Protein AF-A0A163ESH7-F1 (afdb_monomer_lite)

Secondary structure (DSSP, 8-state):
-HHHHHHHHHHTTSS-HHHHHHHHHHHHH----TTPPP-TTTTTTT-TT--HHHHHHIIIIIHHHHTTTTS-HHHHHHHHHHHHHHHHHTSSS--HHHHHHHHHHHHHTTS--

Radius of gyration: 14.24 Å; chains: 1; bounding box: 28×33×38 Å

Organism: Phycomyces blakesleeanus (strain ATCC 8743b / DSM 1359 / FGSC 10004 / NBRC 33097 / NRRL 1555) (NCBI:txid763407)

pLDDT: mean 92.79, std 6.36, range [56.66, 97.88]

Sequence (113 aa):
MTKRMMEKWREEGLITSEHLAEMQQDADSIIIPLGITLLHNKIGRGFPFMKADKWKFWCLVYSPVLLAGRLPSEDLCDWMEFVHACKYLARPSITVEDLSHAHDFLKSFGQKC

Structure (mmCIF, N/CA/C/O backbone):
data_AF-A0A163ESH7-F1
#
_entry.id   AF-A0A163ESH7-F1
#
loop_
_a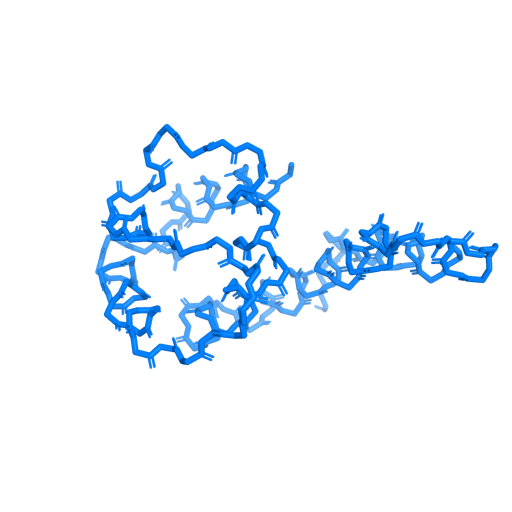tom_site.group_PDB
_atom_site.id
_atom_site.type_symbol
_atom_site.label_atom_id
_atom_site.label_alt_id
_atom_site.label_comp_id
_atom_site.label_asym_id
_atom_site.label_entity_id
_atom_site.label_seq_id
_atom_site.pdbx_PDB_ins_code
_atom_site.Cartn_x
_atom_site.Cartn_y
_atom_site.Cartn_z
_atom_site.occupancy
_atom_site.B_iso_or_equiv
_atom_site.auth_seq_id
_atom_site.auth_comp_id
_atom_site.auth_asym_id
_atom_site.auth_atom_id
_atom_site.pdbx_PDB_model_num
ATOM 1 N N . MET A 1 1 ? 7.263 6.350 0.986 1.00 79.44 1 MET A N 1
ATOM 2 C CA . MET A 1 1 ? 5.868 6.750 0.721 1.00 79.44 1 MET A CA 1
ATOM 3 C C . MET A 1 1 ? 4.871 5.877 1.475 1.00 79.44 1 MET A C 1
ATOM 5 O O . MET A 1 1 ? 4.205 6.395 2.352 1.00 79.44 1 MET A O 1
ATOM 9 N N . THR A 1 2 ? 4.842 4.560 1.249 1.00 92.50 2 THR A N 1
ATOM 10 C CA . THR A 1 2 ? 3.867 3.628 1.856 1.00 92.50 2 THR A CA 1
ATOM 11 C C . THR A 1 2 ? 3.656 3.791 3.365 1.00 92.50 2 THR A C 1
ATOM 13 O O . THR A 1 2 ? 2.526 3.933 3.813 1.00 92.50 2 THR A O 1
ATOM 16 N N . LYS A 1 3 ? 4.741 3.848 4.152 1.00 93.88 3 LYS A N 1
ATOM 17 C CA . LYS A 1 3 ? 4.652 4.092 5.599 1.00 93.88 3 LYS A CA 1
ATOM 18 C C . LYS A 1 3 ? 3.937 5.408 5.935 1.00 93.88 3 LYS A C 1
ATOM 20 O O . LYS A 1 3 ? 3.095 5.424 6.820 1.00 93.88 3 LYS A O 1
ATOM 25 N N . ARG A 1 4 ? 4.264 6.486 5.216 1.00 93.94 4 ARG A N 1
ATOM 26 C CA . ARG A 1 4 ? 3.684 7.817 5.439 1.00 93.94 4 ARG A CA 1
ATOM 27 C C . ARG A 1 4 ? 2.193 7.857 5.119 1.00 93.94 4 ARG A C 1
ATOM 29 O O . ARG A 1 4 ? 1.459 8.489 5.860 1.00 93.94 4 ARG A O 1
ATOM 36 N N . MET A 1 5 ? 1.748 7.151 4.078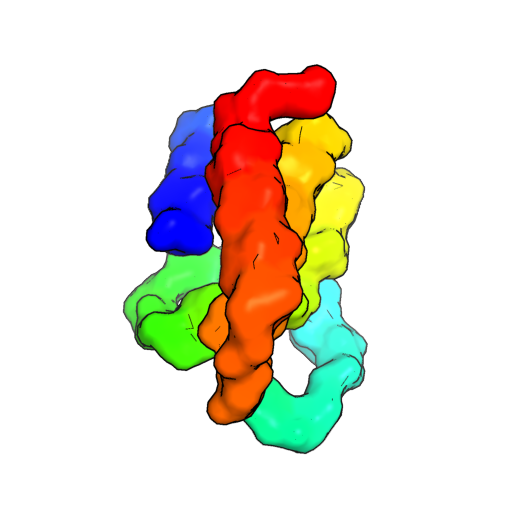 1.00 94.94 5 MET A N 1
ATOM 37 C CA . MET A 1 5 ? 0.317 7.059 3.760 1.00 94.94 5 MET A CA 1
ATOM 38 C C . MET A 1 5 ? -0.459 6.336 4.861 1.00 94.94 5 MET A C 1
ATOM 40 O O . MET A 1 5 ? -1.468 6.848 5.328 1.00 94.94 5 MET A O 1
ATOM 44 N N . MET A 1 6 ? 0.064 5.209 5.360 1.00 95.69 6 MET A N 1
ATOM 45 C CA . MET A 1 6 ? -0.556 4.511 6.492 1.00 95.69 6 MET A CA 1
ATOM 46 C C . MET A 1 6 ? -0.601 5.370 7.761 1.00 95.69 6 MET A C 1
ATOM 48 O O . MET A 1 6 ? -1.575 5.300 8.500 1.00 95.69 6 MET A O 1
ATOM 52 N N . GLU A 1 7 ? 0.444 6.157 8.040 1.00 94.94 7 GLU A N 1
ATOM 53 C CA . GLU A 1 7 ? 0.449 7.110 9.161 1.00 94.94 7 GLU A CA 1
ATOM 54 C C . GLU A 1 7 ? -0.634 8.178 8.974 1.00 94.94 7 GLU A C 1
ATOM 56 O O . GLU A 1 7 ? -1.474 8.342 9.855 1.00 94.94 7 GLU A O 1
ATOM 61 N N . LYS A 1 8 ? -0.680 8.813 7.798 1.00 95.25 8 LYS A N 1
ATOM 62 C CA . LYS A 1 8 ? -1.653 9.858 7.467 1.00 95.25 8 LYS A CA 1
ATOM 63 C C . LYS A 1 8 ? -3.100 9.372 7.593 1.00 95.25 8 LYS A C 1
ATOM 65 O O . LYS A 1 8 ? -3.891 9.997 8.284 1.00 95.25 8 LYS A O 1
ATOM 70 N N . TRP A 1 9 ? -3.442 8.226 7.008 1.00 96.25 9 TRP A N 1
ATOM 71 C CA . TRP A 1 9 ? -4.804 7.684 7.101 1.00 96.25 9 TRP A CA 1
ATOM 72 C C . TRP A 1 9 ? -5.212 7.305 8.526 1.00 96.25 9 TRP A C 1
ATOM 74 O O . TRP A 1 9 ? -6.397 7.306 8.848 1.00 96.25 9 TRP A O 1
ATOM 84 N N . ARG A 1 10 ? -4.249 6.979 9.395 1.00 95.50 10 ARG A N 1
ATOM 85 C CA . ARG A 1 10 ? -4.523 6.766 10.821 1.00 95.50 10 ARG A CA 1
ATOM 86 C C . ARG A 1 10 ? -4.737 8.083 11.561 1.00 95.50 10 ARG A C 1
ATOM 88 O O . ARG A 1 10 ? -5.608 8.142 12.418 1.00 95.50 10 ARG A O 1
ATOM 95 N N . GLU A 1 11 ? -3.965 9.117 11.237 1.00 96.38 11 GLU A N 1
ATOM 96 C CA . GLU A 1 11 ? -4.131 10.469 11.793 1.00 96.38 11 GLU A CA 1
ATOM 97 C C . GLU A 1 11 ? -5.475 11.093 11.383 1.00 96.38 11 GLU A C 1
ATOM 99 O O . GLU A 1 11 ? -6.133 11.725 12.203 1.00 96.38 11 GLU A O 1
ATOM 104 N N . GLU A 1 12 ? -5.919 10.849 10.149 1.00 95.81 12 GLU A N 1
ATOM 105 C CA . GLU A 1 12 ? -7.213 11.296 9.610 1.00 95.81 12 GLU A CA 1
ATOM 106 C C . GLU A 1 12 ? -8.395 10.410 10.051 1.00 95.81 12 GLU A C 1
ATOM 108 O O . GLU A 1 12 ? -9.545 10.710 9.743 1.00 95.81 12 GLU A O 1
ATOM 113 N N . GLY A 1 13 ? -8.135 9.316 10.776 1.00 96.31 13 GLY A N 1
ATOM 114 C CA . GLY A 1 13 ? -9.167 8.404 11.281 1.00 96.31 13 GLY A CA 1
ATOM 115 C C . GLY A 1 13 ? -9.781 7.465 10.237 1.00 96.31 13 GLY A C 1
ATOM 116 O O . GLY A 1 13 ? -10.690 6.710 10.572 1.00 96.31 13 GLY A O 1
ATOM 117 N N . LEU A 1 14 ? -9.272 7.455 9.002 1.00 96.62 14 LEU A N 1
ATOM 118 C CA . LEU A 1 14 ? -9.734 6.565 7.929 1.00 96.62 14 LEU A CA 1
ATOM 119 C C . LEU A 1 14 ? -9.393 5.095 8.215 1.00 96.62 14 LEU A C 1
ATOM 121 O O . LEU A 1 14 ? -10.149 4.190 7.870 1.00 96.62 14 LEU A O 1
ATOM 125 N N . ILE A 1 15 ? -8.260 4.842 8.876 1.00 97.25 15 ILE A N 1
ATOM 126 C CA . ILE A 1 15 ? -7.855 3.501 9.313 1.00 97.25 15 ILE A CA 1
ATOM 127 C C . ILE A 1 15 ? -7.751 3.468 10.836 1.00 97.25 15 ILE A C 1
ATOM 12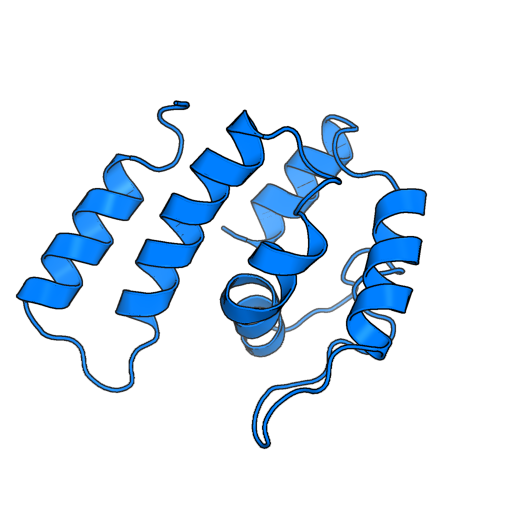9 O O . ILE A 1 15 ? -6.848 4.057 11.432 1.00 97.25 15 ILE A O 1
ATOM 133 N N . THR A 1 16 ? -8.658 2.731 11.471 1.00 96.94 16 THR A N 1
ATOM 134 C CA . THR A 1 16 ? -8.716 2.572 12.926 1.00 96.94 16 THR A CA 1
ATOM 135 C C . THR A 1 16 ? -7.887 1.375 13.399 1.00 96.94 16 THR A C 1
ATOM 137 O O . THR A 1 16 ? -7.439 0.537 12.612 1.00 96.94 16 THR A O 1
ATOM 140 N N . SER A 1 17 ? -7.681 1.261 14.714 1.00 96.19 17 SER A N 1
ATOM 141 C CA . SER A 1 17 ? -7.061 0.068 15.310 1.00 96.19 17 SER A CA 1
ATOM 142 C C . SER A 1 17 ? -7.897 -1.202 15.101 1.00 96.19 17 SER A C 1
ATOM 144 O O . SER A 1 17 ? -7.326 -2.284 15.010 1.00 96.19 17 SER A O 1
ATOM 146 N N . GLU A 1 18 ? -9.222 -1.071 14.996 1.00 96.88 18 GLU A N 1
ATOM 147 C CA . GLU A 1 18 ? -10.133 -2.176 14.677 1.00 96.88 18 GLU A CA 1
ATOM 148 C C . GLU A 1 18 ? -9.905 -2.668 13.245 1.00 96.88 18 GLU A C 1
ATOM 150 O O . GLU A 1 18 ? -9.611 -3.847 13.053 1.00 96.88 18 GLU A O 1
ATOM 155 N N . HIS A 1 19 ? -9.851 -1.755 12.265 1.00 97.69 19 HIS A N 1
ATOM 156 C CA . HIS A 1 19 ? -9.492 -2.101 10.886 1.00 97.69 19 HIS A CA 1
ATOM 157 C C . HIS A 1 19 ? -8.135 -2.821 10.816 1.00 97.69 19 HIS A C 1
ATOM 159 O O . HIS A 1 19 ? -7.984 -3.794 10.081 1.00 97.69 19 HIS A O 1
ATOM 165 N N . LEU A 1 20 ? -7.127 -2.376 11.581 1.00 96.94 20 LEU A N 1
ATOM 166 C CA . LEU A 1 20 ? -5.818 -3.043 11.633 1.00 96.94 20 LEU A CA 1
ATOM 167 C C . LEU A 1 20 ? -5.906 -4.472 12.191 1.00 96.94 20 LEU A C 1
ATOM 169 O O . LEU A 1 20 ? -5.203 -5.357 11.696 1.00 96.94 20 LEU A O 1
ATOM 173 N N . ALA A 1 21 ? -6.724 -4.695 13.220 1.00 96.81 21 ALA A N 1
ATOM 174 C CA . ALA A 1 21 ? -6.914 -6.012 13.821 1.00 96.81 21 ALA A CA 1
ATOM 175 C C . ALA A 1 21 ? -7.596 -6.979 12.843 1.00 96.81 21 ALA A C 1
ATOM 177 O O . ALA A 1 21 ? -7.105 -8.091 12.654 1.00 96.81 21 ALA A O 1
ATOM 178 N N . GLU A 1 22 ? -8.654 -6.536 12.165 1.00 96.56 22 GLU A N 1
ATOM 179 C CA . GLU A 1 22 ? -9.326 -7.314 11.118 1.00 96.56 22 GLU A CA 1
ATOM 180 C C . GLU A 1 22 ? -8.395 -7.612 9.941 1.00 96.56 22 GLU A C 1
ATOM 182 O O . GLU A 1 22 ? -8.271 -8.757 9.519 1.00 96.56 22 GLU A O 1
ATOM 187 N N . MET A 1 23 ? -7.657 -6.608 9.454 1.00 96.56 23 MET A N 1
ATOM 188 C CA . MET A 1 23 ? -6.685 -6.813 8.377 1.00 96.56 23 MET A CA 1
ATOM 189 C C . MET A 1 23 ? -5.600 -7.822 8.760 1.00 96.56 23 MET A C 1
ATOM 191 O O . MET A 1 23 ? -5.079 -8.504 7.884 1.00 96.56 23 MET A O 1
ATOM 195 N N . GLN A 1 24 ? -5.229 -7.926 10.042 1.00 96.31 24 GLN A N 1
ATOM 196 C CA . GLN A 1 24 ? -4.300 -8.963 10.492 1.00 96.31 24 GLN A CA 1
ATOM 197 C C . GLN A 1 24 ? -4.926 -10.358 10.401 1.00 96.31 24 GLN A C 1
ATOM 199 O O . GLN A 1 24 ? -4.252 -11.266 9.925 1.00 96.31 24 GLN A O 1
ATOM 204 N N . GLN A 1 25 ? -6.188 -10.518 10.814 1.00 94.69 25 GLN A N 1
ATOM 205 C CA . GLN A 1 25 ? -6.908 -11.792 10.707 1.00 94.69 25 GLN A CA 1
ATOM 206 C C . GLN A 1 25 ? -7.029 -12.233 9.245 1.00 94.69 25 GLN A C 1
ATOM 208 O O . GLN A 1 25 ? -6.693 -13.369 8.912 1.00 94.69 25 GLN A O 1
ATOM 213 N N . ASP A 1 26 ? -7.406 -11.306 8.363 1.00 94.12 26 ASP A N 1
ATOM 214 C CA . ASP A 1 26 ? -7.463 -11.556 6.925 1.00 94.12 26 ASP A CA 1
ATOM 215 C C . ASP A 1 26 ? -6.081 -11.923 6.382 1.00 94.12 26 ASP A C 1
ATOM 217 O O . ASP A 1 26 ? -5.942 -12.936 5.701 1.00 94.12 26 ASP A O 1
ATOM 221 N N . ALA A 1 27 ? -5.040 -11.155 6.723 1.00 92.94 27 ALA A N 1
ATOM 222 C CA . ALA A 1 27 ? -3.673 -11.401 6.266 1.00 92.94 27 ALA A CA 1
ATOM 223 C C . ALA A 1 27 ? -3.149 -12.787 6.654 1.00 92.94 27 ALA A C 1
ATOM 225 O O . ALA A 1 27 ? -2.399 -13.384 5.880 1.00 92.94 27 ALA A O 1
ATOM 226 N N . ASP A 1 28 ? -3.529 -13.283 7.832 1.00 91.12 28 ASP A N 1
ATOM 227 C CA . ASP A 1 28 ? -3.142 -14.605 8.324 1.00 91.12 28 ASP A CA 1
ATOM 228 C C . ASP A 1 28 ? -3.885 -15.742 7.588 1.00 91.12 28 ASP A C 1
ATOM 230 O O . ASP A 1 28 ? -3.413 -16.878 7.591 1.00 91.12 28 ASP A O 1
ATOM 234 N N . SER A 1 29 ? -5.001 -15.442 6.908 1.00 88.75 29 SER A N 1
ATOM 235 C CA . SER A 1 29 ? -5.760 -16.393 6.078 1.00 88.75 29 SER A CA 1
ATOM 236 C C . SER A 1 29 ? -5.332 -16.429 4.603 1.00 88.75 29 SER A C 1
ATOM 238 O O . SER A 1 29 ? -5.663 -17.373 3.883 1.00 88.75 29 SER A O 1
ATOM 240 N N . ILE A 1 30 ? -4.583 -15.422 4.135 1.00 86.44 30 ILE A N 1
ATOM 241 C CA . ILE A 1 30 ? -4.120 -15.351 2.744 1.00 86.44 30 ILE A CA 1
ATOM 242 C C . ILE A 1 30 ? -3.117 -16.482 2.489 1.00 86.44 30 ILE A C 1
ATOM 244 O O . ILE A 1 30 ? -2.074 -16.576 3.136 1.00 86.44 30 ILE A O 1
ATOM 248 N N . ILE A 1 31 ? -3.391 -17.307 1.476 1.00 83.75 31 ILE A N 1
ATOM 249 C CA . ILE A 1 31 ? -2.416 -18.271 0.960 1.00 83.75 31 ILE A CA 1
ATOM 250 C C . ILE A 1 31 ? -1.414 -17.510 0.097 1.00 83.75 31 ILE A C 1
ATOM 252 O O . ILE A 1 31 ? -1.754 -16.981 -0.962 1.00 83.75 31 ILE A O 1
ATOM 256 N N . ILE A 1 32 ? -0.168 -17.454 0.557 1.00 80.06 32 ILE A N 1
ATOM 257 C CA . ILE A 1 32 ? 0.880 -16.677 -0.095 1.00 80.06 32 ILE A CA 1
ATOM 258 C C . ILE A 1 32 ? 1.864 -17.607 -0.822 1.00 80.06 32 ILE A C 1
ATOM 260 O O . ILE A 1 32 ? 2.337 -18.574 -0.221 1.00 80.06 32 ILE A O 1
ATOM 264 N N . PRO A 1 33 ? 2.216 -17.316 -2.093 1.00 80.00 33 PRO A N 1
ATOM 265 C CA . PRO A 1 33 ? 3.260 -18.035 -2.816 1.00 80.00 33 PRO A CA 1
ATOM 266 C C . PRO A 1 33 ? 4.610 -18.059 -2.086 1.00 80.00 33 PRO A C 1
ATOM 268 O O . PRO A 1 33 ? 4.977 -17.123 -1.370 1.00 80.00 33 PRO A O 1
ATOM 271 N N . LEU A 1 34 ? 5.393 -19.113 -2.334 1.00 76.88 34 LEU A N 1
ATOM 272 C CA . LEU A 1 34 ? 6.744 -19.250 -1.790 1.00 76.88 34 LEU A CA 1
ATOM 273 C C . LEU A 1 34 ? 7.613 -18.034 -2.173 1.00 76.88 34 LEU A C 1
ATOM 275 O O . LEU A 1 34 ? 7.673 -17.653 -3.340 1.00 76.88 34 LEU A O 1
ATOM 279 N N . GLY A 1 35 ? 8.309 -17.447 -1.196 1.00 76.06 35 GLY A N 1
ATOM 280 C CA . GLY A 1 35 ? 9.236 -16.326 -1.419 1.00 76.06 35 GLY A CA 1
ATOM 281 C C . GLY A 1 35 ? 8.691 -14.930 -1.092 1.00 76.06 35 GLY A C 1
ATOM 282 O O . GLY A 1 35 ? 9.438 -13.957 -1.187 1.00 76.06 35 GLY A O 1
ATOM 283 N N . ILE A 1 36 ? 7.434 -14.807 -0.658 1.00 81.44 36 ILE A N 1
ATOM 284 C CA . ILE A 1 36 ? 6.901 -13.562 -0.083 1.00 81.44 36 ILE A CA 1
ATOM 285 C C . ILE A 1 36 ? 7.037 -13.594 1.443 1.00 81.44 36 ILE A C 1
ATOM 287 O O . ILE A 1 36 ? 6.742 -14.594 2.097 1.00 81.44 36 ILE A O 1
ATOM 291 N N . THR A 1 37 ? 7.467 -12.475 2.027 1.00 83.81 37 THR A N 1
ATOM 292 C CA . THR A 1 37 ? 7.614 -12.358 3.481 1.00 83.81 37 THR A CA 1
ATOM 293 C C . THR A 1 37 ? 6.262 -12.176 4.165 1.00 83.81 37 THR A C 1
ATOM 295 O O . THR A 1 37 ? 5.571 -11.184 3.931 1.00 83.81 37 THR A O 1
ATOM 298 N N . LEU A 1 38 ? 5.946 -13.076 5.100 1.00 84.50 38 LEU A N 1
ATOM 299 C CA . LEU A 1 38 ? 4.757 -12.987 5.947 1.00 84.50 38 LEU A CA 1
ATOM 300 C C . LEU A 1 38 ? 4.828 -11.796 6.922 1.00 84.50 38 LEU A C 1
ATOM 302 O O . LEU A 1 38 ? 5.850 -11.538 7.579 1.00 84.50 38 LEU A O 1
ATOM 306 N N . LEU A 1 39 ? 3.711 -11.077 7.058 1.00 87.00 39 LEU A N 1
ATOM 307 C CA . LEU A 1 39 ? 3.555 -9.923 7.954 1.00 87.00 39 LEU A CA 1
ATOM 308 C C . LEU A 1 39 ? 2.910 -10.291 9.302 1.00 87.00 39 LEU A C 1
ATOM 310 O O . LEU A 1 39 ? 2.054 -9.568 9.810 1.00 87.00 39 LEU A O 1
ATOM 314 N N . HIS A 1 40 ? 3.361 -11.389 9.917 1.00 81.56 40 HIS A N 1
ATOM 315 C CA . HIS A 1 40 ? 2.824 -11.878 11.192 1.00 81.56 40 HIS A CA 1
ATOM 316 C C . HIS A 1 40 ? 2.808 -10.814 12.288 1.00 81.56 40 HIS A C 1
ATOM 318 O O . HIS A 1 40 ? 3.859 -10.265 12.646 1.00 81.56 40 HIS A O 1
ATOM 324 N N . ASN A 1 41 ? 1.627 -10.570 12.860 1.00 85.50 41 ASN A N 1
ATOM 325 C CA . ASN A 1 41 ? 1.407 -9.642 13.972 1.00 85.50 41 ASN A CA 1
ATOM 326 C C . ASN A 1 41 ? 1.943 -8.219 13.725 1.00 85.50 41 ASN A C 1
ATOM 328 O O . ASN A 1 41 ? 2.169 -7.467 14.677 1.00 85.50 41 ASN A O 1
ATOM 332 N N . LYS A 1 42 ? 2.219 -7.845 12.469 1.00 92.00 42 LYS A N 1
ATOM 333 C CA . LYS A 1 42 ? 2.749 -6.521 12.128 1.00 92.00 42 LYS A CA 1
ATOM 334 C C . LYS A 1 42 ? 1.632 -5.548 11.813 1.00 92.00 42 LYS A C 1
ATOM 336 O O . LYS A 1 42 ? 1.721 -4.412 12.262 1.00 92.00 42 LYS A O 1
ATOM 341 N N . ILE A 1 43 ? 0.598 -5.982 11.101 1.00 93.38 43 ILE A N 1
ATOM 342 C CA . ILE A 1 43 ? -0.496 -5.117 10.651 1.00 93.38 43 ILE A CA 1
ATOM 343 C C . ILE A 1 43 ? -1.344 -4.713 11.858 1.00 93.38 43 ILE A C 1
ATOM 345 O O . ILE A 1 43 ? -1.427 -3.528 12.173 1.00 93.38 43 ILE A O 1
ATOM 349 N N . GLY A 1 44 ? -1.821 -5.696 12.628 1.00 93.69 44 GLY A N 1
ATOM 350 C CA . GLY A 1 44 ? -2.678 -5.466 13.800 1.00 93.69 44 GLY A CA 1
ATOM 351 C C . GLY A 1 44 ? -2.028 -4.643 14.914 1.00 93.69 44 GLY A C 1
ATOM 352 O O . GLY A 1 44 ? -2.715 -4.049 15.735 1.00 93.69 44 GLY A O 1
ATOM 353 N N . ARG A 1 45 ? -0.692 -4.557 14.932 1.00 93.06 45 ARG A N 1
ATOM 354 C CA . ARG A 1 45 ? 0.071 -3.746 15.896 1.00 93.06 45 ARG A CA 1
ATOM 355 C C . ARG A 1 45 ? 0.482 -2.371 15.359 1.00 93.06 45 ARG A C 1
ATOM 357 O O . ARG A 1 45 ? 1.256 -1.683 16.019 1.00 93.06 45 ARG A O 1
ATOM 364 N N . GLY A 1 46 ? 0.039 -1.980 14.163 1.00 92.19 46 GLY A N 1
ATOM 365 C CA . GLY A 1 46 ? 0.393 -0.689 13.564 1.00 92.19 46 GLY A CA 1
ATOM 366 C C . GLY A 1 46 ? 1.820 -0.624 13.008 1.00 92.19 46 GLY A C 1
ATOM 367 O O . GLY A 1 46 ? 2.486 0.401 13.111 1.00 92.19 46 GLY A O 1
ATOM 368 N N . PHE A 1 47 ? 2.300 -1.713 12.406 1.00 93.19 47 PHE A N 1
ATOM 369 C CA . PHE A 1 47 ? 3.567 -1.808 11.664 1.00 93.19 47 PHE A CA 1
ATOM 370 C C . PHE A 1 47 ? 4.866 -1.538 12.463 1.00 93.19 47 PHE A C 1
ATOM 372 O O . PHE A 1 47 ? 5.802 -0.927 11.929 1.00 93.19 47 PHE A O 1
ATOM 379 N N . PRO A 1 48 ? 5.017 -2.023 13.714 1.00 90.69 48 PRO A N 1
ATOM 380 C CA . PRO A 1 48 ? 6.184 -1.705 14.530 1.00 90.69 48 PRO A CA 1
ATOM 381 C C . PRO A 1 48 ? 7.466 -2.324 13.958 1.00 90.69 48 PRO A C 1
ATOM 383 O O . PRO A 1 48 ? 7.536 -3.532 13.672 1.00 90.69 48 PRO A O 1
ATOM 386 N N . PHE A 1 49 ? 8.503 -1.488 13.838 1.00 87.62 49 PHE A N 1
ATOM 387 C CA . PHE A 1 49 ? 9.849 -1.853 13.372 1.00 87.62 49 PHE A CA 1
ATOM 388 C C . PHE A 1 49 ? 9.850 -2.618 12.037 1.00 87.62 49 PHE A C 1
ATOM 390 O O . PHE A 1 49 ? 10.650 -3.533 11.823 1.00 87.62 49 PHE A O 1
ATOM 397 N N . MET A 1 50 ? 8.910 -2.295 11.144 1.00 92.25 50 MET A N 1
ATOM 398 C CA . MET A 1 50 ? 8.822 -2.945 9.842 1.00 92.25 50 MET A CA 1
ATOM 399 C C . MET A 1 50 ? 9.948 -2.454 8.917 1.00 92.25 50 MET A C 1
ATOM 401 O O . MET A 1 50 ? 10.085 -1.253 8.679 1.00 92.25 50 MET A O 1
ATOM 405 N N . LYS A 1 51 ? 10.770 -3.394 8.430 1.00 91.19 51 LYS A N 1
ATOM 406 C CA . LYS A 1 51 ? 11.897 -3.143 7.517 1.00 91.19 51 LYS A CA 1
ATOM 407 C C . LYS A 1 51 ? 11.416 -2.871 6.083 1.00 91.19 51 LYS A C 1
ATOM 409 O O . LYS A 1 51 ? 10.258 -3.121 5.749 1.00 91.19 51 LYS A O 1
ATOM 414 N N . ALA A 1 52 ? 12.305 -2.339 5.244 1.00 90.69 52 ALA A N 1
ATOM 415 C CA . ALA A 1 52 ? 11.984 -1.905 3.882 1.00 90.69 52 ALA A CA 1
ATOM 416 C C . ALA A 1 52 ? 11.432 -3.031 2.985 1.00 90.69 52 ALA A C 1
ATOM 418 O O . ALA A 1 52 ? 10.472 -2.815 2.250 1.00 90.69 52 ALA A O 1
ATOM 419 N N . ASP A 1 53 ? 11.977 -4.242 3.091 1.00 88.81 53 ASP A N 1
ATOM 420 C CA . ASP A 1 53 ? 11.503 -5.440 2.388 1.00 88.81 53 ASP A CA 1
ATOM 421 C C . ASP A 1 53 ? 10.052 -5.788 2.756 1.00 88.81 53 ASP A C 1
ATOM 423 O O . ASP A 1 53 ? 9.222 -6.049 1.889 1.00 88.81 53 ASP A O 1
ATOM 427 N N . LYS A 1 54 ? 9.699 -5.696 4.041 1.00 92.00 54 LYS A N 1
ATOM 428 C CA . LYS A 1 54 ? 8.323 -5.908 4.504 1.00 92.00 54 LYS A CA 1
ATOM 429 C C . LYS A 1 54 ? 7.377 -4.800 4.042 1.00 92.00 54 LYS A C 1
ATOM 431 O O . LYS A 1 54 ? 6.245 -5.092 3.672 1.00 92.00 54 LYS A O 1
ATOM 436 N N . TRP A 1 55 ? 7.839 -3.547 3.994 1.00 94.38 55 TRP A N 1
ATOM 437 C CA . TRP A 1 55 ? 7.073 -2.447 3.388 1.00 94.38 55 TRP A CA 1
ATOM 438 C C . TRP A 1 55 ? 6.828 -2.653 1.895 1.00 94.38 55 TRP A C 1
ATOM 440 O O . TRP A 1 55 ? 5.744 -2.316 1.422 1.00 94.38 55 TRP A O 1
ATOM 450 N N . LYS A 1 56 ? 7.783 -3.245 1.169 1.00 93.38 56 LYS A N 1
ATOM 451 C CA . LYS A 1 56 ? 7.592 -3.632 -0.234 1.00 93.38 56 LYS A CA 1
ATOM 452 C C . LYS A 1 56 ? 6.451 -4.642 -0.369 1.00 93.38 56 LYS A C 1
ATOM 454 O O . LYS A 1 56 ? 5.552 -4.416 -1.172 1.00 93.38 56 LYS A O 1
ATOM 459 N N . PHE A 1 57 ? 6.442 -5.711 0.428 1.00 92.88 57 PHE A N 1
ATOM 460 C CA . PHE A 1 57 ? 5.357 -6.700 0.379 1.00 92.88 57 PHE A CA 1
ATOM 461 C C . PHE A 1 57 ? 4.016 -6.136 0.845 1.00 92.88 57 PHE A C 1
ATOM 463 O O . PHE A 1 57 ? 2.995 -6.412 0.220 1.00 92.88 57 PHE A O 1
ATOM 470 N N . TRP A 1 58 ? 4.008 -5.293 1.881 1.00 95.25 58 TRP A N 1
ATOM 471 C CA . TRP A 1 58 ? 2.801 -4.570 2.272 1.00 95.25 58 TRP A CA 1
ATOM 472 C C . TRP A 1 58 ? 2.241 -3.758 1.100 1.00 95.25 58 TRP A C 1
ATOM 474 O O . TRP A 1 58 ? 1.078 -3.918 0.754 1.00 95.25 58 TRP A O 1
ATOM 484 N N . CYS A 1 59 ? 3.078 -2.953 0.440 1.00 96.31 59 CYS A N 1
ATOM 485 C CA . CYS A 1 59 ? 2.667 -2.135 -0.699 1.00 96.31 59 CYS A CA 1
ATOM 486 C C . CYS A 1 59 ? 2.113 -2.986 -1.854 1.00 96.31 59 CYS A C 1
ATOM 488 O O . CYS A 1 59 ? 1.002 -2.759 -2.316 1.00 96.31 59 CYS A O 1
ATOM 490 N N . LEU A 1 60 ? 2.877 -3.985 -2.304 1.00 94.50 60 LEU A N 1
ATOM 491 C CA . LEU A 1 60 ? 2.603 -4.679 -3.565 1.00 94.50 60 LEU A CA 1
ATOM 492 C C . LEU A 1 60 ? 1.579 -5.812 -3.457 1.00 94.50 60 LEU A C 1
ATOM 494 O O . LEU A 1 60 ? 0.938 -6.130 -4.457 1.00 94.50 60 LEU A O 1
ATOM 498 N N . VAL A 1 61 ? 1.472 -6.446 -2.285 1.00 92.19 61 VAL A N 1
ATOM 499 C CA . VAL A 1 61 ? 0.712 -7.693 -2.101 1.00 92.19 61 VAL A CA 1
ATOM 500 C C . VAL A 1 61 ? -0.465 -7.483 -1.161 1.00 92.19 61 VAL A C 1
ATOM 502 O O . VAL A 1 61 ? -1.602 -7.743 -1.536 1.00 92.19 61 VAL A O 1
ATOM 505 N N . TYR A 1 62 ? -0.204 -7.003 0.055 1.00 94.56 62 TYR A N 1
ATOM 506 C CA . TYR A 1 62 ? -1.224 -6.978 1.102 1.00 94.56 62 TYR A CA 1
ATOM 507 C C . TYR A 1 62 ? -2.167 -5.779 0.992 1.00 94.56 62 TYR A C 1
ATOM 509 O O . TYR A 1 62 ? -3.380 -5.951 1.030 1.00 94.56 62 TYR A O 1
ATOM 517 N N . SER A 1 63 ? -1.630 -4.567 0.840 1.00 95.94 63 SER A N 1
ATOM 518 C CA . SER A 1 63 ? -2.424 -3.336 0.884 1.00 95.94 63 SER A CA 1
ATOM 519 C C . SER A 1 63 ? -3.538 -3.254 -0.171 1.00 95.94 63 SER A C 1
ATOM 521 O O . SER A 1 63 ? -4.620 -2.816 0.206 1.00 95.94 63 SER A O 1
ATOM 523 N N . PRO A 1 64 ? -3.373 -3.732 -1.426 1.00 95.31 64 PRO A N 1
ATOM 524 C CA . PRO A 1 64 ? -4.454 -3.689 -2.418 1.00 95.31 64 PRO A CA 1
ATOM 525 C C . PRO A 1 64 ? -5.687 -4.495 -2.007 1.00 95.31 64 PRO A C 1
ATOM 527 O O . PRO A 1 64 ? -6.806 -4.129 -2.344 1.00 95.31 64 PRO A O 1
ATOM 530 N N . VAL A 1 65 ? -5.474 -5.600 -1.287 1.00 94.12 65 VAL A N 1
ATOM 531 C CA . VAL A 1 65 ? -6.544 -6.511 -0.868 1.00 94.12 65 VAL A CA 1
ATOM 532 C C . VAL A 1 65 ? -7.095 -6.096 0.489 1.00 94.12 65 VAL A C 1
ATOM 534 O O . VAL A 1 65 ? -8.301 -5.998 0.666 1.00 94.12 65 VAL A O 1
ATOM 537 N N . LEU A 1 66 ? -6.217 -5.822 1.452 1.00 95.88 66 LEU A N 1
ATOM 538 C CA . LEU A 1 66 ? -6.623 -5.588 2.835 1.00 95.88 66 LEU A CA 1
ATOM 539 C C . LEU A 1 66 ? -7.266 -4.216 3.055 1.00 95.88 66 LEU A C 1
ATOM 541 O O . LEU A 1 66 ? -8.096 -4.087 3.951 1.00 95.88 66 LEU A O 1
ATOM 545 N N . LEU A 1 67 ? -6.915 -3.207 2.249 1.00 96.88 67 LEU A N 1
ATOM 546 C CA . LEU A 1 67 ? -7.547 -1.884 2.319 1.00 96.88 67 LEU A CA 1
ATOM 547 C C . LEU A 1 67 ? -8.903 -1.837 1.601 1.00 96.88 67 LEU A C 1
ATOM 549 O O . LEU A 1 67 ? -9.689 -0.922 1.853 1.00 96.88 67 LEU A O 1
ATOM 553 N N . ALA A 1 68 ? -9.199 -2.810 0.734 1.00 94.62 68 ALA A N 1
ATOM 554 C CA . ALA A 1 68 ? -10.481 -2.883 0.048 1.00 94.62 68 ALA A CA 1
ATOM 555 C C . ALA A 1 68 ? -11.624 -3.055 1.060 1.00 94.62 68 ALA A C 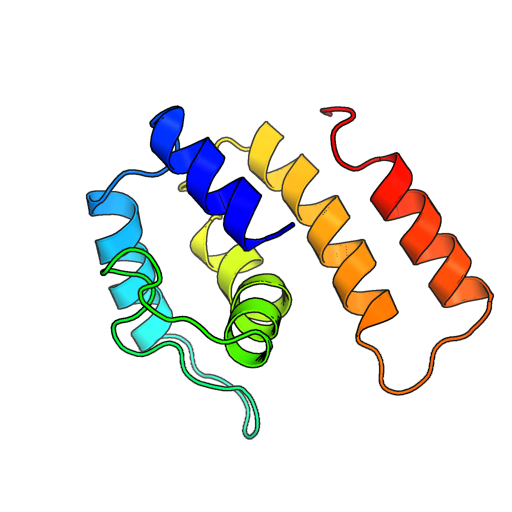1
ATOM 557 O O . ALA A 1 68 ? -11.576 -3.918 1.933 1.00 94.62 68 ALA A O 1
ATOM 558 N N . GLY A 1 69 ? -12.638 -2.191 0.964 1.00 92.00 69 GLY A N 1
ATOM 559 C CA . GLY A 1 69 ? -13.769 -2.162 1.898 1.00 92.00 69 GLY A CA 1
ATOM 560 C C . GLY A 1 69 ? -13.480 -1.509 3.257 1.00 92.00 69 GLY A C 1
ATOM 561 O O . GLY A 1 69 ? -14.406 -1.369 4.047 1.00 92.00 69 GLY A O 1
ATOM 562 N N . ARG A 1 70 ? -12.236 -1.085 3.527 1.00 95.06 70 ARG A N 1
ATOM 563 C CA . ARG A 1 70 ? -11.831 -0.426 4.789 1.00 95.06 70 ARG A CA 1
ATOM 564 C C . ARG A 1 70 ? -11.368 1.011 4.607 1.00 95.06 70 ARG A C 1
ATOM 566 O O . ARG A 1 70 ? -11.485 1.815 5.524 1.00 95.06 70 ARG A O 1
ATOM 573 N N . LEU A 1 71 ? -10.819 1.321 3.439 1.00 96.12 71 LEU A N 1
ATOM 574 C CA . LEU A 1 71 ? -10.452 2.669 3.032 1.00 96.12 71 LEU A CA 1
ATOM 575 C C . LEU A 1 71 ? -11.544 3.223 2.098 1.00 96.12 71 LEU A C 1
ATOM 577 O O . LEU A 1 71 ? -12.079 2.443 1.299 1.00 96.12 71 LEU A O 1
ATOM 581 N N . PRO A 1 72 ? -11.884 4.528 2.158 1.00 95.50 72 PRO A N 1
ATOM 582 C CA . PRO A 1 72 ? -12.793 5.130 1.189 1.00 95.50 72 PRO A CA 1
ATOM 583 C C . PRO A 1 72 ? -12.358 4.827 -0.247 1.00 95.50 72 PRO A C 1
ATOM 585 O O . PRO A 1 72 ? -11.166 4.783 -0.553 1.00 95.50 72 PRO A O 1
ATOM 588 N N . SER A 1 73 ? -13.328 4.606 -1.135 1.00 94.56 73 SER A N 1
ATOM 589 C CA . SER A 1 73 ? -13.052 4.156 -2.503 1.00 94.56 73 SER A CA 1
ATOM 590 C C . SER A 1 73 ? -12.172 5.127 -3.286 1.00 94.56 73 SER A C 1
ATOM 592 O O . SER A 1 73 ? -11.340 4.678 -4.067 1.00 94.56 73 SER A O 1
ATOM 594 N N . GLU A 1 74 ? -12.322 6.434 -3.059 1.00 93.81 74 GLU A N 1
ATOM 595 C CA . GLU A 1 74 ? -11.494 7.471 -3.686 1.00 93.81 74 GLU A CA 1
ATOM 596 C C . GLU A 1 74 ? -10.026 7.359 -3.252 1.00 93.81 74 GLU A C 1
ATOM 598 O O . GLU A 1 74 ? -9.135 7.302 -4.097 1.00 93.81 74 GLU A O 1
ATOM 603 N N . ASP A 1 75 ? -9.772 7.237 -1.945 1.00 95.06 75 ASP A N 1
ATOM 604 C CA . ASP A 1 75 ? -8.418 7.083 -1.401 1.00 95.06 75 ASP A CA 1
ATOM 605 C C . ASP A 1 75 ? -7.789 5.738 -1.799 1.00 95.06 75 ASP A C 1
ATOM 607 O O . ASP A 1 75 ? -6.579 5.652 -2.013 1.00 95.06 75 ASP A O 1
ATOM 611 N N . LEU A 1 76 ? -8.598 4.679 -1.928 1.00 96.19 76 LEU A N 1
ATOM 612 C CA . LEU A 1 76 ? -8.137 3.381 -2.419 1.00 96.19 76 LEU A CA 1
ATOM 613 C C . LEU A 1 76 ? -7.790 3.428 -3.908 1.00 96.19 76 LEU A C 1
ATOM 615 O O . LEU A 1 76 ? -6.774 2.860 -4.304 1.00 96.19 76 LEU A O 1
ATOM 619 N N . CYS A 1 77 ? -8.611 4.087 -4.726 1.00 95.31 77 CYS A N 1
ATOM 620 C CA . CYS A 1 77 ? -8.359 4.238 -6.156 1.00 95.31 77 CYS A CA 1
ATOM 621 C C . CYS A 1 77 ? -7.063 5.020 -6.391 1.00 95.31 77 CYS A C 1
ATOM 623 O O . CYS A 1 77 ? -6.182 4.546 -7.106 1.00 95.31 77 CYS A O 1
ATOM 625 N N . ASP A 1 78 ? -6.888 6.137 -5.683 1.00 95.25 78 ASP A N 1
ATOM 626 C CA . ASP A 1 78 ? -5.648 6.915 -5.703 1.00 95.25 78 ASP A CA 1
ATOM 627 C C . ASP A 1 78 ? -4.447 6.070 -5.241 1.00 95.25 78 ASP A C 1
ATOM 629 O O . ASP A 1 78 ? -3.425 5.985 -5.925 1.00 95.25 78 ASP A O 1
ATOM 633 N N . TRP A 1 79 ? -4.581 5.338 -4.128 1.00 96.88 79 TRP A N 1
ATOM 634 C CA . TRP A 1 79 ? -3.533 4.435 -3.644 1.00 96.88 79 TRP A CA 1
ATOM 635 C C . TRP A 1 79 ? -3.128 3.374 -4.672 1.00 96.88 79 TRP A C 1
ATOM 637 O O . TRP A 1 79 ? -1.942 3.040 -4.787 1.00 96.88 79 TRP A O 1
ATOM 647 N N . MET A 1 80 ? -4.087 2.847 -5.433 1.00 97.38 80 MET A N 1
ATOM 648 C CA . MET A 1 80 ? -3.818 1.841 -6.454 1.00 97.38 80 MET A CA 1
ATOM 649 C C . MET A 1 80 ? -2.918 2.370 -7.571 1.00 97.38 80 MET A C 1
ATOM 651 O O . MET A 1 80 ? -2.099 1.595 -8.066 1.00 97.38 80 MET A O 1
ATOM 655 N N . GLU A 1 81 ? -2.947 3.667 -7.886 1.00 97.38 81 GLU A N 1
ATOM 656 C CA . GLU A 1 81 ? -1.999 4.264 -8.836 1.00 97.38 81 GLU A CA 1
ATOM 657 C C . GLU A 1 81 ? -0.562 4.180 -8.318 1.00 97.38 81 GLU A C 1
ATOM 659 O O . GLU A 1 81 ? 0.344 3.708 -9.013 1.00 97.38 81 GLU A O 1
ATOM 664 N N . PHE A 1 82 ? -0.343 4.505 -7.042 1.00 97.06 82 PHE A N 1
ATOM 665 C CA . PHE A 1 82 ? 0.972 4.330 -6.427 1.00 97.06 82 PHE A CA 1
ATOM 666 C C . PHE A 1 82 ? 1.417 2.858 -6.414 1.00 97.06 82 PHE A C 1
ATOM 668 O O . PHE A 1 82 ? 2.587 2.550 -6.678 1.00 97.06 82 PHE A O 1
ATOM 675 N N . VAL A 1 83 ? 0.501 1.927 -6.130 1.00 97.75 83 VAL A N 1
ATOM 676 C CA . VAL A 1 83 ? 0.787 0.484 -6.170 1.00 97.75 83 VAL A CA 1
ATOM 677 C C . VAL A 1 83 ? 1.160 0.039 -7.584 1.00 97.75 83 VAL A C 1
ATOM 679 O O . VAL A 1 83 ? 2.125 -0.716 -7.738 1.00 97.75 83 VAL A O 1
ATOM 682 N N . HIS A 1 84 ? 0.442 0.487 -8.616 1.00 97.56 84 HIS A N 1
ATOM 683 C CA . HIS A 1 84 ? 0.733 0.157 -10.011 1.00 97.56 84 HIS A CA 1
ATOM 684 C C . HIS A 1 84 ? 2.119 0.644 -10.420 1.00 97.56 84 HIS A C 1
ATOM 686 O O . HIS A 1 84 ? 2.916 -0.167 -10.899 1.00 97.56 84 HIS A O 1
ATOM 692 N N . ALA A 1 85 ? 2.468 1.895 -10.115 1.00 97.69 85 ALA A N 1
ATOM 693 C CA . ALA A 1 85 ? 3.823 2.399 -10.328 1.00 97.69 85 ALA A CA 1
ATOM 694 C C . ALA A 1 85 ? 4.874 1.513 -9.643 1.00 97.69 85 ALA A C 1
ATOM 696 O O . ALA A 1 85 ? 5.845 1.078 -10.266 1.00 97.69 85 ALA A O 1
ATOM 697 N N . CYS A 1 86 ? 4.662 1.174 -8.367 1.00 96.69 86 CYS A N 1
ATOM 698 C CA . CYS 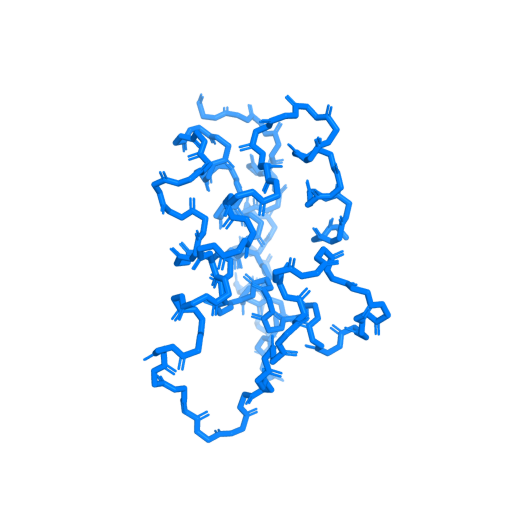A 1 86 ? 5.592 0.326 -7.624 1.00 96.69 86 CYS A CA 1
ATOM 699 C C . CYS A 1 86 ? 5.721 -1.081 -8.222 1.00 96.69 86 CYS A C 1
ATOM 701 O O . CYS A 1 86 ? 6.809 -1.651 -8.169 1.00 96.69 86 CYS A O 1
ATOM 703 N N . LYS A 1 87 ? 4.651 -1.656 -8.788 1.00 96.19 87 LYS A N 1
ATOM 704 C CA . LYS A 1 87 ? 4.696 -2.973 -9.445 1.00 96.19 87 LYS A CA 1
ATOM 705 C C . LYS A 1 87 ? 5.628 -2.963 -10.652 1.00 96.19 87 LYS A C 1
ATOM 707 O O . LYS A 1 87 ? 6.398 -3.908 -10.791 1.00 96.19 87 LYS A O 1
ATOM 712 N N . TYR A 1 88 ? 5.593 -1.916 -11.477 1.00 96.94 88 TYR A N 1
ATOM 713 C CA . TYR A 1 88 ? 6.534 -1.747 -12.591 1.00 96.94 88 TYR A CA 1
ATOM 714 C C . TYR A 1 88 ? 7.968 -1.553 -12.087 1.00 96.94 88 TYR A C 1
ATOM 716 O O . TYR A 1 88 ? 8.870 -2.281 -12.495 1.00 96.94 88 TYR A O 1
ATOM 724 N N . LEU A 1 89 ? 8.167 -0.649 -11.124 1.00 95.31 89 LEU A N 1
ATOM 725 C CA . LEU A 1 89 ? 9.493 -0.322 -10.581 1.00 95.31 89 LEU A CA 1
ATOM 726 C C . LEU A 1 89 ? 10.142 -1.462 -9.779 1.00 95.31 89 LEU A C 1
ATOM 728 O O . LEU A 1 89 ? 11.352 -1.471 -9.575 1.00 95.31 89 LEU A O 1
ATOM 732 N N . ALA A 1 90 ? 9.351 -2.415 -9.288 1.00 92.69 90 ALA A N 1
ATOM 733 C CA . ALA A 1 90 ? 9.837 -3.562 -8.530 1.00 92.69 90 ALA A CA 1
ATOM 734 C C . ALA A 1 90 ? 10.153 -4.792 -9.396 1.00 92.69 90 ALA A C 1
ATOM 736 O O . ALA A 1 90 ? 10.552 -5.818 -8.828 1.00 92.69 90 ALA A O 1
ATOM 737 N N . ARG A 1 91 ? 9.954 -4.720 -10.723 1.00 92.94 91 ARG A N 1
ATOM 738 C CA . ARG A 1 91 ? 10.266 -5.817 -11.649 1.00 92.94 91 ARG A CA 1
ATOM 739 C C . ARG A 1 91 ? 11.776 -6.107 -11.658 1.00 92.94 91 ARG A C 1
ATOM 741 O O . ARG A 1 91 ? 12.570 -5.182 -11.502 1.00 92.94 91 ARG A O 1
ATOM 748 N N . PRO A 1 92 ? 12.198 -7.370 -11.864 1.00 92.62 92 PRO A N 1
ATOM 749 C CA . PRO A 1 92 ? 13.620 -7.726 -11.945 1.00 92.62 92 PRO A CA 1
ATOM 750 C C . PRO A 1 92 ? 14.374 -7.014 -13.078 1.00 92.62 92 PRO A C 1
ATOM 752 O O . PRO A 1 92 ? 15.573 -6.777 -12.970 1.00 92.62 92 PRO A O 1
ATOM 755 N N . SER A 1 93 ? 13.664 -6.678 -14.152 1.00 95.31 93 SER A N 1
ATOM 756 C CA . SER A 1 93 ? 14.144 -5.905 -15.295 1.00 95.31 93 SER A CA 1
ATOM 757 C C . SER A 1 93 ? 13.083 -4.881 -15.677 1.00 95.31 93 SER A C 1
ATOM 759 O O . SER A 1 93 ? 11.892 -5.189 -15.615 1.00 95.31 93 SER A O 1
ATOM 761 N N . ILE A 1 94 ? 13.512 -3.688 -16.084 1.00 95.31 94 ILE A N 1
ATOM 762 C CA . ILE A 1 94 ? 12.627 -2.564 -16.395 1.00 95.31 94 ILE A CA 1
ATOM 763 C C . ILE A 1 94 ? 12.984 -2.041 -17.787 1.00 95.31 94 ILE A C 1
ATOM 765 O O . ILE A 1 94 ? 14.149 -1.750 -18.063 1.00 95.31 94 ILE A O 1
ATOM 769 N N . THR A 1 95 ? 11.984 -1.933 -18.656 1.00 97.12 95 THR A N 1
ATOM 770 C CA . THR A 1 95 ? 12.098 -1.325 -19.987 1.00 97.12 95 THR A CA 1
ATOM 771 C C . THR A 1 95 ? 11.750 0.167 -19.955 1.00 97.12 95 THR A C 1
ATOM 773 O O . THR A 1 95 ? 11.219 0.684 -18.973 1.00 97.12 95 THR A O 1
ATOM 776 N N . VAL A 1 96 ? 12.021 0.884 -21.048 1.00 96.75 96 VAL A N 1
ATOM 777 C CA . VAL A 1 96 ? 11.598 2.290 -21.186 1.00 96.75 96 VAL A CA 1
ATOM 778 C C . VAL A 1 96 ? 10.070 2.417 -21.154 1.00 96.75 96 VAL A C 1
ATOM 780 O O . VAL A 1 96 ? 9.547 3.361 -20.571 1.00 96.75 96 VAL A O 1
ATOM 783 N N . GLU A 1 97 ? 9.353 1.448 -21.721 1.00 97.19 97 GLU A N 1
ATOM 784 C CA . GLU A 1 97 ? 7.890 1.401 -21.681 1.00 97.19 97 GLU A CA 1
ATOM 785 C C . GLU A 1 97 ? 7.372 1.191 -20.249 1.00 97.19 97 GLU A C 1
ATOM 787 O O . GLU A 1 97 ? 6.494 1.925 -19.797 1.00 97.19 97 GLU A O 1
ATOM 792 N N . ASP A 1 98 ? 7.987 0.280 -19.483 1.00 97.00 98 ASP A N 1
ATOM 793 C CA . ASP A 1 98 ? 7.677 0.101 -18.057 1.00 97.00 98 ASP A CA 1
ATOM 794 C C . ASP A 1 98 ? 7.888 1.397 -17.257 1.00 97.00 98 ASP A C 1
ATOM 796 O O . ASP A 1 98 ? 7.088 1.720 -16.377 1.00 97.00 98 ASP A O 1
ATOM 800 N N . LEU A 1 99 ? 8.958 2.146 -17.557 1.00 97.00 99 LEU A N 1
ATOM 801 C CA . LEU A 1 99 ? 9.221 3.445 -16.934 1.00 97.00 99 LEU A CA 1
ATOM 802 C C . LEU A 1 99 ? 8.169 4.485 -17.315 1.00 97.00 99 LEU A C 1
ATOM 804 O O . LEU A 1 99 ? 7.769 5.259 -16.448 1.00 97.00 99 LEU A O 1
ATOM 808 N N . SER A 1 100 ? 7.711 4.497 -18.569 1.00 97.88 100 SER A N 1
ATOM 809 C CA . SER A 1 100 ? 6.639 5.394 -19.011 1.00 97.88 100 SER A CA 1
ATOM 810 C C . SER A 1 100 ? 5.354 5.119 -18.237 1.00 97.88 100 SER A C 1
ATOM 812 O O . SER A 1 100 ? 4.787 6.035 -17.652 1.00 97.88 100 SER A O 1
ATOM 814 N N . HIS A 1 101 ? 4.949 3.852 -18.128 1.00 97.25 101 HIS A N 1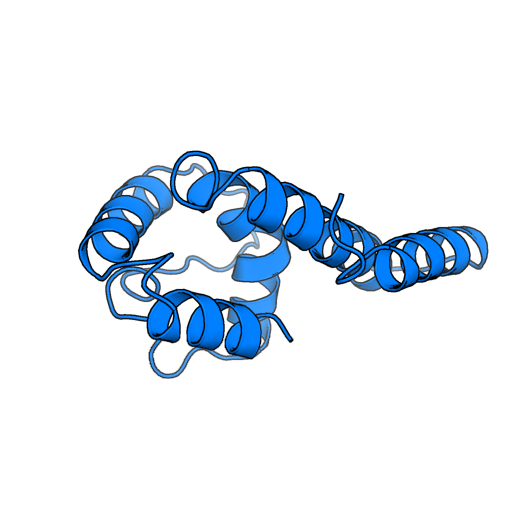
ATOM 815 C CA . HIS A 1 101 ? 3.777 3.482 -17.336 1.00 97.25 101 HIS A CA 1
ATOM 816 C C . HIS A 1 101 ? 3.938 3.847 -15.861 1.00 97.25 101 HIS A C 1
ATOM 818 O O . HIS A 1 101 ? 3.041 4.443 -15.271 1.00 97.25 101 HIS A O 1
ATOM 824 N N . ALA A 1 102 ? 5.088 3.533 -15.256 1.00 97.69 102 ALA A N 1
ATOM 825 C CA . ALA A 1 102 ? 5.354 3.909 -13.872 1.00 97.69 102 ALA A CA 1
ATOM 826 C C . ALA A 1 102 ? 5.279 5.430 -13.665 1.00 97.69 102 ALA A C 1
ATOM 828 O O . ALA A 1 102 ? 4.760 5.879 -12.644 1.00 97.69 102 ALA A O 1
ATOM 829 N N . HIS A 1 103 ? 5.775 6.216 -14.622 1.00 97.31 103 HIS A N 1
ATOM 830 C CA . HIS A 1 103 ? 5.693 7.671 -14.590 1.00 97.31 103 HIS A CA 1
ATOM 831 C C . HIS A 1 103 ? 4.245 8.165 -14.643 1.00 97.31 103 HIS A C 1
ATOM 833 O O . HIS A 1 103 ? 3.868 8.985 -13.807 1.00 97.31 103 HIS A O 1
ATOM 839 N N . ASP A 1 104 ? 3.435 7.644 -15.564 1.00 97.50 104 ASP A N 1
ATOM 840 C CA . ASP A 1 104 ? 2.030 8.040 -15.709 1.00 97.50 104 ASP A CA 1
ATOM 841 C C . ASP A 1 104 ? 1.235 7.744 -14.432 1.00 97.50 104 ASP A C 1
ATOM 843 O O . ASP A 1 104 ? 0.542 8.619 -13.915 1.00 97.50 104 ASP A O 1
ATOM 847 N N . PHE A 1 105 ? 1.427 6.561 -13.842 1.00 97.44 105 PHE A N 1
ATOM 848 C CA . PHE A 1 105 ? 0.819 6.205 -12.559 1.00 97.44 105 PHE A CA 1
ATOM 849 C C . PHE A 1 105 ? 1.245 7.133 -11.414 1.00 97.44 105 PHE A C 1
ATOM 851 O O . PHE A 1 105 ? 0.414 7.568 -10.618 1.00 97.44 105 PHE A O 1
ATOM 858 N N . LEU A 1 106 ? 2.533 7.484 -11.328 1.00 96.06 106 LEU A N 1
ATOM 859 C CA . LEU A 1 106 ? 3.016 8.430 -10.315 1.00 96.06 106 LEU A CA 1
ATOM 860 C C . LEU A 1 106 ? 2.487 9.847 -10.530 1.00 96.06 106 LEU A C 1
ATOM 862 O O . LEU A 1 106 ? 2.355 10.588 -9.559 1.00 96.06 106 LEU A O 1
ATOM 866 N N . LYS A 1 107 ? 2.216 10.233 -11.779 1.00 95.88 107 LYS A N 1
ATOM 867 C CA . LYS A 1 107 ? 1.625 11.528 -12.105 1.00 95.88 107 LYS A CA 1
ATOM 868 C C . LYS A 1 107 ? 0.162 11.585 -11.674 1.00 95.88 107 LYS A C 1
ATOM 870 O O . LYS A 1 107 ? -0.238 12.615 -11.143 1.00 95.88 107 LYS A O 1
ATOM 875 N N . SER A 1 108 ? -0.595 10.508 -11.880 1.00 94.81 108 SER A N 1
ATOM 876 C CA . SER A 1 108 ? -1.995 10.401 -11.448 1.00 94.81 108 SER A CA 1
ATOM 877 C C . SER A 1 108 ? -2.135 10.312 -9.927 1.00 94.81 108 SER A C 1
ATOM 879 O O . SER A 1 108 ? -3.087 10.848 -9.368 1.00 94.81 108 SER A O 1
ATOM 881 N N . PHE A 1 109 ? -1.176 9.680 -9.243 1.00 94.12 109 PHE A N 1
ATOM 882 C CA . PHE A 1 109 ? -1.203 9.546 -7.788 1.00 94.12 109 PHE A CA 1
ATOM 883 C C . PHE A 1 109 ? -1.238 10.904 -7.069 1.00 94.12 109 PHE A C 1
ATOM 885 O O . PHE A 1 109 ? -0.394 11.776 -7.286 1.00 94.12 109 PHE A O 1
ATOM 892 N N . GLY A 1 110 ? -2.190 11.060 -6.153 1.00 87.56 110 GLY A N 1
ATOM 893 C CA . GLY A 1 110 ? -2.431 12.269 -5.378 1.00 87.56 110 GLY A CA 1
ATOM 894 C C . GLY A 1 110 ? -3.251 13.328 -6.112 1.00 87.56 110 GLY A C 1
ATOM 895 O O . GLY A 1 110 ? -3.489 14.391 -5.535 1.00 87.56 110 GLY A O 1
ATOM 896 N N . GLN A 1 111 ? -3.691 13.072 -7.350 1.00 86.31 111 GLN A N 1
ATOM 897 C CA . GLN A 1 111 ? -4.550 14.005 -8.087 1.00 86.31 111 GLN A CA 1
ATOM 898 C C . GLN A 1 111 ? -6.031 13.878 -7.715 1.00 86.31 111 GLN A C 1
ATOM 900 O O . GLN A 1 111 ? -6.772 14.799 -8.043 1.00 86.31 111 GLN A O 1
ATOM 905 N N . LYS A 1 112 ? -6.403 12.837 -6.944 1.00 68.12 112 LYS A N 1
ATOM 906 C CA . LYS A 1 112 ? -7.773 12.420 -6.581 1.00 68.12 112 LYS A CA 1
ATOM 907 C C . LYS A 1 112 ? -8.675 12.224 -7.815 1.00 68.12 112 LYS A C 1
ATOM 909 O O . LYS A 1 112 ? -8.733 13.070 -8.699 1.00 68.12 112 LYS A O 1
ATOM 914 N N . CYS A 1 113 ? -9.333 11.066 -7.887 1.00 56.66 113 CYS A N 1
ATOM 915 C CA . CYS A 1 113 ? -10.254 10.741 -8.980 1.00 56.66 113 CYS A CA 1
ATOM 916 C C . CYS A 1 113 ? -11.440 11.708 -9.058 1.00 56.66 113 CYS A C 1
ATOM 918 O O . CYS A 1 113 ? -11.915 12.141 -7.984 1.00 56.66 113 CYS A O 1
#

Foldseek 3Di:
DLLVLLVVCVVVVLQDLVLQLVLQVVQVVDDDDPPQDRCHPQSSVSRPPPDPSNSLCCLAPRVLPSCVVRGPPQLSVLSVLQNQLSVLVVDPDHDPVSVVSSVVSVVSRPVTD